Protein AF-0000000083645528 (afdb_homodimer)

Solvent-accessible surface area (backbone atoms only — not comparable to full-atom values): 7381 Å² total; per-residue (Å²): 111,68,57,60,54,41,54,49,47,37,52,54,34,54,52,43,24,53,50,30,19,50,51,19,21,52,49,39,53,52,45,46,43,54,77,38,72,81,51,62,60,71,66,58,63,67,60,51,90,68,43,40,80,53,95,74,33,83,37,72,62,61,73,81,127,114,68,57,61,52,40,54,49,48,37,53,54,35,55,55,42,36,74,45,20,28,59,50,21,20,52,49,39,51,53,44,47,46,54,76,39,72,81,51,61,60,71,66,57,64,66,59,51,89,68,44,41,78,53,97,75,34,82,36,75,64,59,71,80,128

Structure (mmCIF, N/CA/C/O backbone):
data_AF-0000000083645528-model_v1
#
loop_
_entity.id
_entity.type
_entity.pdbx_description
1 polymer 'Uncharacterized protein'
#
loop_
_atom_site.group_PDB
_atom_site.id
_atom_site.type_symbol
_atom_site.label_atom_id
_atom_site.label_alt_id
_atom_site.label_comp_id
_atom_site.label_asym_id
_atom_site.label_entity_id
_atom_site.label_seq_id
_atom_site.pdbx_PDB_ins_code
_atom_site.Cartn_x
_atom_site.Cartn_y
_atom_site.Cartn_z
_atom_site.occupancy
_atom_site.B_iso_or_equiv
_atom_site.auth_seq_id
_atom_site.auth_comp_id
_atom_site.auth_asym_id
_atom_site.auth_atom_id
_atom_site.pdbx_PDB_model_num
ATOM 1 N N . GLU A 1 1 ? 5.449 -34.594 -10.117 1 79.88 1 GLU A N 1
ATOM 2 C CA . GLU A 1 1 ? 6.18 -34.062 -8.969 1 79.88 1 GLU A CA 1
ATOM 3 C C . GLU A 1 1 ? 6.578 -32.594 -9.195 1 79.88 1 GLU A C 1
ATOM 5 O O . GLU A 1 1 ? 6.328 -31.734 -8.352 1 79.88 1 GLU A O 1
ATOM 10 N N . GLU A 1 2 ? 7.008 -32.281 -10.352 1 88.38 2 GLU A N 1
ATOM 11 C CA . GLU A 1 2 ? 7.445 -30.922 -10.695 1 88.38 2 GLU A CA 1
ATOM 12 C C . GLU A 1 2 ? 6.262 -29.969 -10.773 1 88.38 2 GLU A C 1
ATOM 14 O O . GLU A 1 2 ? 6.32 -28.859 -10.242 1 88.38 2 GLU A O 1
ATOM 19 N N . LYS A 1 3 ? 5.113 -30.438 -11.242 1 90.81 3 LYS A N 1
ATOM 20 C CA . LYS A 1 3 ? 3.916 -29.609 -11.359 1 90.81 3 LYS A CA 1
ATOM 21 C C . LYS A 1 3 ? 3.385 -29.219 -9.977 1 90.81 3 LYS A C 1
ATOM 23 O O . LYS A 1 3 ? 3.029 -28.062 -9.75 1 90.81 3 LYS A O 1
ATOM 28 N N . ALA A 1 4 ? 3.316 -30.125 -9.117 1 90.56 4 ALA A N 1
ATOM 29 C CA . ALA A 1 4 ? 2.838 -29.875 -7.762 1 90.56 4 ALA A CA 1
ATOM 30 C C . ALA A 1 4 ? 3.713 -28.844 -7.047 1 90.56 4 ALA A C 1
ATOM 32 O O . ALA A 1 4 ? 3.211 -28.016 -6.289 1 90.56 4 ALA A O 1
ATOM 33 N N . ALA A 1 5 ? 5.016 -28.922 -7.277 1 92.75 5 ALA A N 1
ATOM 34 C CA . ALA A 1 5 ? 5.949 -27.969 -6.672 1 92.75 5 ALA A CA 1
ATOM 35 C C . ALA A 1 5 ? 5.719 -26.562 -7.199 1 92.75 5 ALA A C 1
ATOM 37 O O . ALA A 1 5 ? 5.773 -25.594 -6.441 1 92.75 5 ALA A O 1
ATOM 38 N N . LEU A 1 6 ? 5.371 -26.484 -8.477 1 94.56 6 LEU A N 1
ATOM 39 C CA . LEU A 1 6 ? 5.105 -25.188 -9.086 1 94.56 6 LEU A CA 1
ATOM 40 C C . LEU A 1 6 ? 3.789 -24.609 -8.586 1 94.56 6 LEU A C 1
ATOM 42 O O . LEU A 1 6 ? 3.691 -23.406 -8.336 1 94.56 6 LEU A O 1
ATOM 46 N N . GLU A 1 7 ? 2.822 -25.422 -8.492 1 94 7 GLU A N 1
ATOM 47 C CA . GLU A 1 7 ? 1.543 -24.984 -7.945 1 94 7 GLU A CA 1
ATOM 48 C C . GLU A 1 7 ? 1.701 -24.438 -6.527 1 94 7 GLU A C 1
ATOM 50 O O . GLU A 1 7 ? 1.097 -23.438 -6.164 1 94 7 GLU A O 1
ATOM 55 N N . LYS A 1 8 ? 2.488 -25.141 -5.797 1 95.5 8 LYS A N 1
ATOM 56 C CA . LYS A 1 8 ? 2.768 -24.688 -4.434 1 95.5 8 LYS A CA 1
ATOM 57 C C . LYS A 1 8 ? 3.488 -23.344 -4.438 1 95.5 8 LYS A C 1
ATOM 59 O O . LYS A 1 8 ? 3.156 -22.453 -3.652 1 95.5 8 LYS A O 1
ATOM 64 N N . GLU A 1 9 ? 4.457 -23.234 -5.289 1 94.88 9 GLU A N 1
ATOM 65 C CA . GLU A 1 9 ? 5.219 -22 -5.41 1 94.88 9 GLU A CA 1
ATOM 66 C C . GLU A 1 9 ? 4.32 -20.844 -5.824 1 94.88 9 G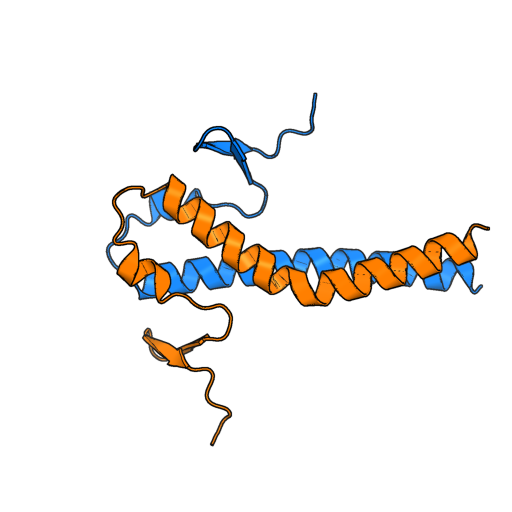LU A C 1
ATOM 68 O O . GLU A 1 9 ? 4.449 -19.734 -5.297 1 94.88 9 GLU A O 1
ATOM 73 N N . VAL A 1 10 ? 3.467 -21.094 -6.75 1 94.38 10 VAL A N 1
ATOM 74 C CA . VAL A 1 10 ? 2.494 -20.094 -7.164 1 94.38 10 VAL A CA 1
ATOM 75 C C . VAL A 1 10 ? 1.659 -19.656 -5.961 1 94.38 10 VAL A C 1
ATOM 77 O O . VAL A 1 10 ? 1.458 -18.453 -5.738 1 94.38 10 VAL A O 1
ATOM 80 N N . GLY A 1 11 ? 1.17 -20.594 -5.199 1 94.19 11 GLY A N 1
ATOM 81 C CA . GLY A 1 11 ? 0.41 -20.281 -4 1 94.19 11 GLY A CA 1
ATOM 82 C C . GLY A 1 11 ? 1.178 -19.406 -3.016 1 94.19 11 GLY A C 1
ATOM 83 O O . GLY A 1 11 ? 0.641 -18.438 -2.482 1 94.19 11 GLY A O 1
ATOM 84 N N . GLU A 1 12 ? 2.379 -19.719 -2.738 1 94.62 12 GLU A N 1
ATOM 85 C CA . GLU A 1 12 ? 3.23 -18.984 -1.81 1 94.62 12 GLU A CA 1
ATOM 86 C C . GLU A 1 12 ? 3.506 -17.578 -2.318 1 94.62 12 GLU A C 1
ATOM 88 O O . GLU A 1 12 ? 3.486 -16.609 -1.543 1 94.62 12 GLU A O 1
ATOM 93 N N . LEU A 1 13 ? 3.748 -17.516 -3.578 1 94.38 13 LEU A N 1
ATOM 94 C CA . LEU A 1 13 ? 4.023 -16.219 -4.176 1 94.38 13 LEU A CA 1
ATOM 95 C C . LEU A 1 13 ? 2.781 -15.336 -4.152 1 94.38 13 LEU A C 1
ATOM 97 O O . LEU A 1 13 ? 2.875 -14.133 -3.902 1 94.38 13 LEU A O 1
ATOM 101 N N . GLN A 1 14 ? 1.648 -15.938 -4.445 1 91.94 14 GLN A N 1
ATOM 102 C CA . GLN A 1 14 ? 0.406 -15.172 -4.383 1 91.94 14 GLN A CA 1
ATOM 103 C C . GLN A 1 14 ? 0.18 -14.602 -2.988 1 91.94 14 GLN A C 1
ATOM 105 O O . GLN A 1 14 ? -0.223 -13.445 -2.846 1 91.94 14 GLN A O 1
ATOM 110 N N . VAL A 1 15 ? 0.433 -15.32 -1.996 1 92.44 15 VAL A N 1
ATOM 111 C CA . VAL A 1 15 ? 0.317 -14.859 -0.618 1 92.44 15 VAL A CA 1
ATOM 112 C C . VAL A 1 15 ? 1.307 -13.719 -0.369 1 92.44 15 VAL A C 1
ATOM 114 O O . VAL A 1 15 ? 0.968 -12.727 0.271 1 92.44 15 VAL A O 1
ATOM 117 N N . SER A 1 16 ? 2.438 -13.891 -0.862 1 94.06 16 SER A N 1
ATOM 118 C CA . SER A 1 16 ? 3.486 -12.891 -0.67 1 94.06 16 SER A CA 1
ATOM 119 C C . SER A 1 16 ? 3.131 -11.578 -1.357 1 94.06 16 SER A C 1
ATOM 121 O O . SER A 1 16 ? 3.408 -10.5 -0.83 1 94.06 16 SER A O 1
ATOM 123 N N . VAL A 1 17 ? 2.58 -11.695 -2.488 1 91.5 17 VAL A N 1
ATOM 124 C CA . VAL A 1 17 ? 2.162 -10.508 -3.227 1 91.5 17 VAL A CA 1
ATOM 125 C C . VAL A 1 17 ? 1.19 -9.688 -2.381 1 91.5 17 VAL A C 1
ATOM 127 O O . VAL A 1 17 ? 1.395 -8.492 -2.178 1 91.5 17 VAL A O 1
ATOM 130 N N . GLY A 1 18 ? 0.176 -10.297 -1.903 1 90 18 GLY A N 1
ATOM 131 C CA . GLY A 1 18 ? -0.808 -9.625 -1.068 1 90 18 GLY A CA 1
ATOM 132 C C . GLY A 1 18 ? -0.218 -9.055 0.207 1 90 18 GLY A C 1
ATOM 133 O O . GLY A 1 18 ? -0.562 -7.941 0.613 1 90 18 GLY A O 1
ATOM 134 N N . ALA A 1 19 ? 0.625 -9.742 0.812 1 94.12 19 ALA A N 1
ATOM 135 C CA . ALA A 1 19 ? 1.238 -9.305 2.064 1 94.12 19 ALA A CA 1
ATOM 136 C C . ALA A 1 19 ? 2.072 -8.047 1.856 1 94.12 19 ALA A C 1
ATOM 138 O O . ALA A 1 19 ? 2.004 -7.109 2.656 1 94.12 19 ALA A O 1
ATOM 139 N N . GLN A 1 20 ? 2.863 -8.102 0.78 1 94.94 20 GLN A N 1
ATOM 140 C CA . GLN A 1 20 ? 3.703 -6.941 0.484 1 94.94 20 GLN A CA 1
ATOM 141 C C . GLN A 1 20 ? 2.854 -5.711 0.183 1 94.94 20 GLN A C 1
ATOM 143 O O . GLN A 1 20 ? 3.156 -4.613 0.654 1 94.94 20 GLN A O 1
ATOM 148 N N . TYR A 1 21 ? 1.793 -5.906 -0.515 1 95.69 21 TYR A N 1
ATOM 149 C CA . TYR A 1 21 ? 0.87 -4.824 -0.838 1 95.69 21 TYR A CA 1
ATOM 150 C C . TYR A 1 21 ? 0.264 -4.227 0.427 1 95.69 21 TYR A C 1
ATOM 152 O O . TYR A 1 21 ? 0.278 -3.008 0.616 1 95.69 21 TYR A O 1
ATOM 160 N N . ASP A 1 22 ? -0.203 -5.039 1.292 1 96.38 22 ASP A N 1
ATOM 161 C CA . ASP A 1 22 ? -0.835 -4.617 2.537 1 96.38 22 ASP A CA 1
ATOM 162 C C . ASP A 1 22 ? 0.159 -3.885 3.436 1 96.38 22 ASP A C 1
ATOM 164 O O . ASP A 1 22 ? -0.194 -2.9 4.09 1 96.38 22 ASP A O 1
ATOM 168 N N . GLU A 1 23 ? 1.347 -4.398 3.465 1 96.5 23 GLU A N 1
ATOM 169 C CA . GLU A 1 23 ? 2.381 -3.775 4.285 1 96.5 23 GLU A CA 1
ATOM 170 C C . GLU A 1 23 ? 2.717 -2.375 3.783 1 96.5 23 GLU A C 1
ATOM 172 O O . GLU A 1 23 ? 2.82 -1.434 4.574 1 96.5 23 GLU A O 1
ATOM 177 N N . GLY A 1 24 ? 2.846 -2.283 2.482 1 97.56 24 GLY A N 1
ATOM 178 C CA . GLY A 1 24 ? 3.078 -0.965 1.914 1 97.56 24 GLY A CA 1
ATOM 179 C C . GLY A 1 24 ? 1.947 0.009 2.184 1 97.56 24 GLY A C 1
ATOM 180 O O . GLY A 1 24 ? 2.188 1.161 2.549 1 97.56 24 GLY A O 1
ATOM 181 N N . PHE A 1 25 ? 0.768 -0.457 2.066 1 98.19 25 PHE A N 1
ATOM 182 C CA . PHE A 1 25 ? -0.419 0.354 2.312 1 98.19 25 PHE A CA 1
ATOM 183 C C . PHE A 1 25 ? -0.446 0.851 3.754 1 98.19 25 PHE A C 1
ATOM 185 O O . PHE A 1 25 ? -0.595 2.051 3.998 1 98.19 25 PHE A O 1
ATOM 192 N N . SER A 1 26 ? -0.216 -0.034 4.652 1 98.31 26 SER A N 1
ATOM 193 C CA . SER A 1 26 ? -0.243 0.29 6.074 1 98.31 26 SER A CA 1
ATOM 194 C C . SER A 1 26 ? 0.869 1.269 6.438 1 98.31 26 SER A C 1
ATOM 196 O O . SER A 1 26 ? 0.659 2.184 7.238 1 98.31 26 SER A O 1
ATOM 198 N N . PHE A 1 27 ? 2.002 1.087 5.824 1 98.12 27 PHE A N 1
ATOM 199 C CA . PHE A 1 27 ? 3.137 1.946 6.145 1 98.12 27 PHE A CA 1
ATOM 200 C C . PHE A 1 27 ? 2.898 3.365 5.645 1 98.12 27 PHE A C 1
ATOM 202 O O . PHE A 1 27 ? 3.287 4.336 6.297 1 98.12 27 PHE A O 1
ATOM 209 N N . ALA A 1 28 ? 2.287 3.49 4.52 1 98.38 28 ALA A N 1
ATOM 210 C CA . ALA A 1 28 ? 1.914 4.805 4.008 1 98.38 28 ALA A CA 1
ATOM 211 C C . ALA A 1 28 ? 1.017 5.547 4.996 1 98.38 28 ALA A C 1
ATOM 213 O O . ALA A 1 28 ? 1.25 6.719 5.297 1 98.38 28 ALA A O 1
ATOM 214 N N . LEU A 1 29 ? 0.034 4.84 5.559 1 98.56 29 LEU A N 1
ATOM 215 C CA . LEU A 1 29 ? -0.887 5.465 6.504 1 98.56 29 LEU A CA 1
ATOM 216 C C . LEU A 1 29 ? -0.169 5.848 7.793 1 98.56 29 LEU A C 1
ATOM 218 O O . LEU A 1 29 ? -0.487 6.867 8.406 1 98.56 29 LEU A O 1
ATOM 222 N N . ASP A 1 30 ? 0.771 5.066 8.18 1 98.31 30 ASP A N 1
ATOM 223 C CA . ASP A 1 30 ? 1.575 5.418 9.352 1 98.31 30 ASP A CA 1
ATOM 224 C C . ASP A 1 30 ? 2.352 6.711 9.109 1 98.31 30 ASP A C 1
ATOM 226 O O . ASP A 1 30 ? 2.424 7.57 9.992 1 98.31 30 ASP A O 1
ATOM 230 N N . GLN A 1 31 ? 2.889 6.848 7.965 1 98.19 31 GLN A N 1
ATOM 231 C CA . GLN A 1 31 ? 3.619 8.07 7.656 1 98.19 31 GLN A CA 1
ATOM 232 C C . GLN A 1 31 ? 2.68 9.273 7.598 1 98.19 31 GLN A C 1
ATOM 234 O O . GLN A 1 31 ? 3.033 10.367 8.039 1 98.19 31 GLN A O 1
ATOM 239 N N . VAL A 1 32 ? 1.482 9.109 7.164 1 98.62 32 VAL A N 1
ATOM 240 C CA . VAL A 1 32 ? 0.488 10.172 7.125 1 98.62 32 VAL A CA 1
ATOM 241 C C . VAL A 1 32 ? 0.175 10.641 8.547 1 98.62 32 VAL A C 1
ATOM 243 O O . VAL A 1 32 ? 0.073 11.844 8.797 1 98.62 32 VAL A O 1
ATOM 246 N N . ARG A 1 33 ? 0.102 9.719 9.398 1 98.19 33 ARG A N 1
ATOM 247 C CA . ARG A 1 33 ? -0.173 10.062 10.789 1 98.19 33 ARG A CA 1
ATOM 248 C C . ARG A 1 33 ? 0.965 10.883 11.383 1 98.19 33 ARG A C 1
ATOM 250 O O . ARG A 1 33 ? 0.73 11.781 12.195 1 98.19 33 ARG A O 1
ATOM 257 N N . VAL A 1 34 ? 2.148 10.586 10.969 1 97.94 34 VAL A N 1
ATOM 258 C CA . VAL A 1 34 ? 3.318 11.312 11.445 1 97.94 34 VAL A CA 1
ATOM 259 C C . VAL A 1 34 ? 3.322 12.727 10.867 1 97.94 34 VAL A C 1
ATOM 261 O O . VAL A 1 34 ? 3.574 13.703 11.586 1 97.94 34 VAL A O 1
ATOM 264 N N . LEU A 1 35 ? 2.979 12.828 9.656 1 97.69 35 LEU A N 1
ATOM 265 C CA . LEU A 1 35 ? 3.037 14.094 8.938 1 97.69 35 LEU A CA 1
ATOM 266 C C . LEU A 1 35 ? 1.881 15.008 9.336 1 97.69 35 LEU A C 1
ATOM 268 O O . LEU A 1 35 ? 2.014 16.234 9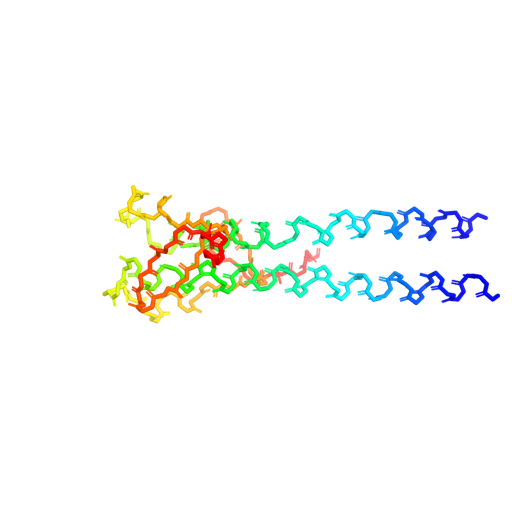.312 1 97.69 35 LEU A O 1
ATOM 272 N N . PHE A 1 36 ? 0.777 14.422 9.68 1 97.88 36 PHE A N 1
ATOM 273 C CA . PHE A 1 36 ? -0.444 15.148 10.016 1 97.88 36 PHE A CA 1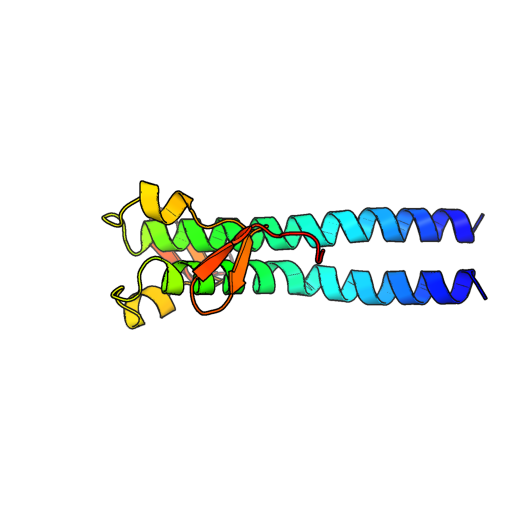
ATOM 274 C C . PHE A 1 36 ? -1.052 14.617 11.312 1 97.88 36 PHE A C 1
ATOM 276 O O . PHE A 1 36 ? -2.125 14.016 11.297 1 97.88 36 PHE A O 1
ATOM 283 N N . PRO A 1 37 ? -0.457 14.906 12.383 1 96.69 37 PRO A N 1
ATOM 284 C CA . PRO A 1 37 ? -0.899 14.32 13.656 1 96.69 37 PRO A CA 1
ATOM 285 C C . PRO A 1 37 ? -2.297 14.781 14.062 1 96.69 37 PRO A C 1
ATOM 287 O O . PRO A 1 37 ? -2.965 14.117 14.852 1 96.69 37 PRO A O 1
ATOM 290 N N . ASP A 1 38 ? -2.746 15.852 13.445 1 96.44 38 ASP A N 1
ATOM 291 C CA . ASP A 1 38 ? -4.051 16.391 13.812 1 96.44 38 ASP A CA 1
ATOM 292 C C . ASP A 1 38 ? -5.121 15.984 12.805 1 96.44 38 ASP A C 1
ATOM 294 O O . ASP A 1 38 ? -6.25 16.469 12.852 1 96.44 38 ASP A O 1
ATOM 298 N N . LEU A 1 39 ? -4.785 15.164 11.945 1 96.81 39 LEU A N 1
ATOM 299 C CA . LEU A 1 39 ? -5.727 14.711 10.93 1 96.81 39 LEU A CA 1
ATOM 300 C C . LEU A 1 39 ? -6.879 13.945 11.555 1 96.81 39 LEU A C 1
ATOM 302 O O . LEU A 1 39 ? -6.703 13.273 12.578 1 96.81 39 LEU A O 1
ATOM 306 N N . ASP A 1 40 ? -7.953 14.078 10.945 1 97.69 40 ASP A N 1
ATOM 307 C CA . ASP A 1 40 ? -9.102 13.312 11.406 1 97.69 40 ASP A CA 1
ATOM 308 C C . ASP A 1 40 ? -8.844 11.812 11.289 1 97.69 40 ASP A C 1
ATOM 310 O O . ASP A 1 40 ? -8.977 11.234 10.211 1 97.69 40 ASP A O 1
ATOM 314 N N . GLN A 1 41 ? -8.648 11.133 12.383 1 96.56 41 GLN A N 1
ATOM 315 C CA . GLN A 1 41 ? -8.234 9.727 12.398 1 96.56 41 GLN A CA 1
ATOM 316 C C . GLN A 1 41 ? -9.391 8.812 12.016 1 96.56 41 GLN A C 1
ATOM 318 O O . GLN A 1 41 ? -9.172 7.734 11.453 1 96.56 41 GLN A O 1
ATOM 323 N N . GLN A 1 42 ? -10.523 9.195 12.406 1 97.44 42 GLN A N 1
ATOM 324 C CA . GLN A 1 42 ? -11.68 8.391 12.023 1 97.44 42 GLN A CA 1
ATOM 325 C C . GLN A 1 42 ? -11.852 8.367 10.508 1 97.44 42 GLN A C 1
ATOM 327 O O . GLN A 1 42 ? -12.086 7.305 9.922 1 97.44 42 GLN A O 1
ATOM 332 N N . ARG A 1 43 ? -11.766 9.555 9.922 1 97.88 43 ARG A N 1
ATOM 333 C CA . ARG A 1 43 ? -11.875 9.641 8.469 1 97.88 43 ARG A CA 1
ATOM 334 C C . ARG A 1 43 ? -10.711 8.93 7.785 1 97.88 43 ARG A C 1
ATOM 336 O O . ARG A 1 43 ? -10.898 8.242 6.777 1 97.88 43 ARG A O 1
ATOM 343 N N . LEU A 1 44 ? -9.477 9.031 8.32 1 98.25 44 LEU A N 1
ATOM 344 C CA . LEU A 1 44 ? -8.328 8.32 7.785 1 98.25 44 LEU A CA 1
ATOM 345 C C . LEU A 1 44 ? -8.547 6.809 7.832 1 98.25 44 LEU A C 1
ATOM 347 O O . LEU A 1 44 ? -8.102 6.082 6.938 1 98.25 44 LEU A O 1
ATOM 351 N N . GLY A 1 45 ? -9.242 6.27 8.797 1 96.62 45 GLY A N 1
ATOM 352 C CA . GLY A 1 45 ? -9.539 4.855 8.969 1 96.62 45 GLY A CA 1
ATOM 353 C C . GLY A 1 45 ? -10.461 4.305 7.891 1 96.62 45 GLY A C 1
ATOM 354 O O . GLY A 1 45 ? -10.656 3.092 7.801 1 96.62 45 GLY A O 1
ATOM 355 N N . GLU A 1 46 ? -10.992 5.223 7.102 1 96.94 46 GLU A N 1
ATOM 356 C CA . GLU A 1 46 ? -11.812 4.785 5.977 1 96.94 46 GLU A CA 1
ATOM 357 C C . GLU A 1 46 ? -10.945 4.262 4.832 1 96.94 46 GLU A C 1
ATOM 359 O O . GLU A 1 46 ? -11.445 3.572 3.938 1 96.94 46 GLU A O 1
ATOM 364 N N . ALA A 1 47 ? -9.688 4.715 4.801 1 96.94 47 ALA A N 1
ATOM 365 C CA . ALA A 1 47 ? -8.773 4.094 3.846 1 96.94 47 ALA A CA 1
ATOM 366 C C . ALA A 1 47 ? -8.672 2.59 4.074 1 96.94 47 ALA A C 1
ATOM 368 O O . ALA A 1 47 ? -8.656 2.129 5.219 1 96.94 47 ALA A O 1
ATOM 369 N N . ASP A 1 48 ? -8.625 1.849 2.908 1 96.31 48 ASP A N 1
ATOM 370 C CA . ASP A 1 48 ? -8.656 0.39 2.959 1 96.31 48 ASP A CA 1
ATOM 371 C C . ASP A 1 48 ? -7.996 -0.214 1.719 1 96.31 48 ASP A C 1
ATOM 373 O O . ASP A 1 48 ? -8.367 0.118 0.59 1 96.31 48 ASP A O 1
ATOM 377 N N . ALA A 1 49 ? -7.129 -1.109 2.061 1 94 49 ALA A N 1
ATOM 378 C CA . ALA A 1 49 ? -6.34 -1.688 0.975 1 94 49 ALA A CA 1
ATOM 379 C C . ALA A 1 49 ? -7.227 -2.463 0.005 1 94 49 ALA A C 1
ATOM 381 O O . ALA A 1 49 ? -6.844 -2.701 -1.143 1 94 49 ALA A O 1
ATOM 382 N N . ILE A 1 50 ? -8.414 -2.869 0.395 1 91.81 50 ILE A N 1
ATOM 383 C CA . ILE A 1 50 ? -9.25 -3.701 -0.463 1 91.81 50 ILE A CA 1
ATOM 384 C C . ILE A 1 50 ? -10.297 -2.834 -1.164 1 91.81 50 ILE A C 1
ATOM 386 O O . ILE A 1 50 ? -11.078 -3.33 -1.975 1 91.81 50 ILE A O 1
ATOM 390 N N . LYS A 1 51 ? -10.367 -1.55 -0.831 1 94.19 51 LYS A N 1
ATOM 391 C CA . LYS A 1 51 ? -11.281 -0.641 -1.52 1 94.19 51 LYS A CA 1
ATOM 392 C C . LYS A 1 51 ? -10.656 -0.109 -2.807 1 94.19 51 LYS A C 1
ATOM 394 O O . LYS A 1 51 ? -9.445 -0.222 -3.012 1 94.19 51 LYS A O 1
ATOM 399 N N . ASN A 1 52 ? -11.531 0.424 -3.686 1 94.12 52 ASN A N 1
ATOM 400 C CA . ASN A 1 52 ? -11.109 1.049 -4.934 1 94.12 52 ASN A CA 1
ATOM 401 C C . ASN A 1 52 ? -11.477 2.527 -4.977 1 94.12 52 ASN A C 1
ATOM 403 O O . ASN A 1 52 ? -12.234 3.006 -4.129 1 94.12 52 ASN A O 1
ATOM 407 N N . ILE A 1 53 ? -10.867 3.277 -5.863 1 94.62 53 ILE A N 1
ATOM 408 C CA . ILE A 1 53 ? -11.25 4.652 -6.156 1 94.62 53 ILE A CA 1
ATOM 409 C C . ILE A 1 53 ? -12.016 4.707 -7.48 1 94.62 53 ILE A C 1
ATOM 411 O O . ILE A 1 53 ? -11.477 4.344 -8.531 1 94.62 53 ILE A O 1
ATOM 415 N N . GLU A 1 54 ? -13.234 5 -7.305 1 93.12 54 GLU A N 1
ATOM 416 C CA . GLU A 1 54 ? -14.078 5.195 -8.477 1 93.12 54 GLU A CA 1
ATOM 417 C C . GLU A 1 54 ? -14.719 6.582 -8.469 1 93.12 54 GLU A C 1
ATOM 419 O O . GLU A 1 54 ? -15.375 6.965 -7.496 1 93.12 54 GLU A O 1
ATOM 424 N N . ASP A 1 55 ? -14.523 7.344 -9.508 1 93.56 55 ASP A N 1
ATOM 425 C CA . ASP A 1 55 ? -15.078 8.68 -9.656 1 93.56 55 ASP A CA 1
ATOM 426 C C . ASP A 1 55 ? -14.75 9.555 -8.445 1 93.56 55 ASP A C 1
ATOM 428 O O . ASP A 1 55 ? -15.617 10.242 -7.918 1 93.56 55 ASP A O 1
ATOM 432 N N . GLY A 1 56 ? -13.555 9.367 -7.949 1 92.62 56 GLY A N 1
ATOM 433 C CA . GLY A 1 56 ? -13.047 10.203 -6.875 1 92.62 56 GLY A CA 1
ATOM 434 C C . GLY A 1 56 ? -13.617 9.836 -5.516 1 92.62 56 GLY A C 1
ATOM 435 O O . GLY A 1 56 ? -13.586 10.648 -4.59 1 92.62 56 GLY A O 1
ATOM 436 N N . LYS A 1 57 ? -14.211 8.578 -5.512 1 95.81 57 LYS A N 1
ATOM 437 C CA . LYS A 1 57 ? -14.758 8.109 -4.242 1 95.81 57 LYS A CA 1
ATOM 438 C C . LYS A 1 57 ? -14.234 6.719 -3.9 1 95.81 57 LYS A C 1
ATOM 440 O O . LYS A 1 57 ? -13.906 5.934 -4.793 1 95.81 57 LYS A O 1
ATOM 445 N N . LEU A 1 58 ? -14.102 6.504 -2.594 1 95.25 58 LEU A N 1
ATOM 446 C CA . LEU A 1 58 ? -13.766 5.152 -2.154 1 95.25 58 LEU A CA 1
ATOM 447 C C . LEU A 1 58 ? -14.977 4.234 -2.238 1 95.25 58 LEU A C 1
ATOM 449 O O . LEU A 1 58 ? -16.062 4.578 -1.748 1 95.25 58 LEU A O 1
ATOM 453 N N . VAL A 1 59 ? -14.734 3.203 -2.896 1 94.25 59 VAL A N 1
ATOM 454 C CA . VAL A 1 59 ? -15.828 2.246 -3.041 1 94.25 59 VAL A CA 1
ATOM 455 C C . VAL A 1 59 ? -15.344 0.848 -2.662 1 94.25 59 VAL A C 1
ATOM 457 O O . VAL A 1 59 ? -14.156 0.541 -2.785 1 94.25 59 VAL A O 1
ATOM 460 N N . ASP A 1 60 ? -16.266 -0.011 -2.119 1 89.56 60 ASP A N 1
ATOM 461 C CA . ASP A 1 60 ? -15.93 -1.39 -1.775 1 89.56 60 ASP A CA 1
ATOM 462 C C . ASP A 1 60 ? -15.562 -2.193 -3.021 1 89.56 60 ASP A C 1
ATOM 464 O O . ASP A 1 60 ? -16.094 -1.943 -4.105 1 89.56 60 ASP A O 1
ATOM 468 N N . ASP A 1 61 ? -14.555 -2.895 -2.836 1 76.88 61 ASP A N 1
ATOM 469 C CA . ASP A 1 61 ? -14.195 -3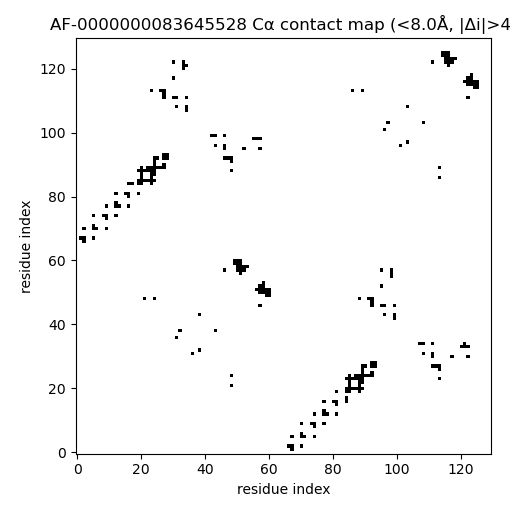.793 -3.928 1 76.88 61 ASP A CA 1
ATOM 470 C C . ASP A 1 61 ? -15.367 -4.68 -4.32 1 76.88 61 ASP A C 1
ATOM 472 O O . ASP A 1 61 ? -15.805 -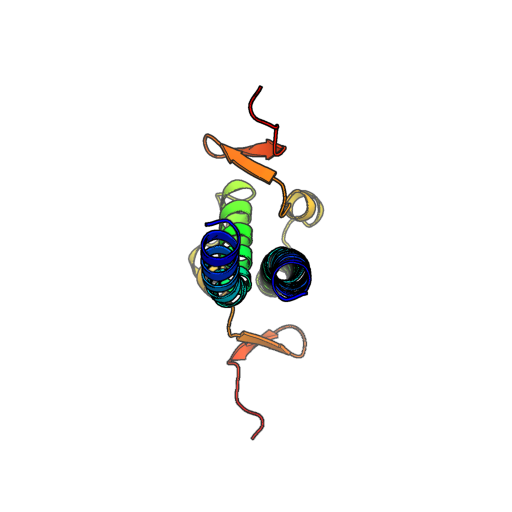5.527 -3.539 1 76.88 61 ASP A O 1
ATOM 476 N N . THR A 1 62 ? -16.328 -4.125 -4.977 1 65.19 62 THR A N 1
ATOM 477 C CA . THR A 1 62 ? -17.453 -4.953 -5.391 1 65.19 62 THR A CA 1
ATOM 478 C C . THR A 1 62 ? -17.047 -5.902 -6.512 1 65.19 62 THR A C 1
ATOM 480 O O . THR A 1 62 ? -16.469 -5.477 -7.512 1 65.19 62 THR A O 1
ATOM 483 N N . PRO A 1 63 ? -17.016 -7.168 -6.25 1 55.28 63 PRO A N 1
ATOM 484 C CA . PRO A 1 63 ? -16.859 -8 -7.449 1 55.28 63 PRO A CA 1
ATOM 485 C C . PRO A 1 63 ? -17.781 -7.555 -8.594 1 55.28 63 PRO A C 1
ATOM 487 O O . PRO A 1 63 ? -18.859 -7.02 -8.344 1 55.28 63 PRO A O 1
ATOM 490 N N . PRO A 1 64 ? -16.969 -7.184 -9.82 1 43.44 64 PRO A N 1
ATOM 491 C CA . PRO A 1 64 ? -17.906 -6.844 -10.891 1 43.44 64 PRO A CA 1
ATOM 492 C C . PRO A 1 64 ? -19.156 -7.719 -10.883 1 43.44 64 PRO A C 1
ATOM 494 O O . PRO A 1 64 ? -19.109 -8.883 -10.469 1 43.44 64 PRO A O 1
ATOM 497 N N . CYS A 1 65 ? -20.328 -7.059 -10.781 1 40.47 65 CYS A N 1
ATOM 498 C CA . CYS A 1 65 ? -21.547 -7.832 -11.016 1 40.47 65 CYS A CA 1
ATOM 499 C C . CYS A 1 65 ? -21.406 -8.711 -12.258 1 40.47 65 CYS A C 1
ATOM 501 O O . CYS A 1 65 ? -20.812 -8.297 -13.25 1 40.47 65 CYS A O 1
ATOM 503 N N . GLU B 1 1 ? 2.393 -28.547 -21.375 1 79.56 1 GLU B N 1
ATOM 504 C CA . GLU B 1 1 ? 1.701 -27.266 -21.547 1 79.56 1 GLU B CA 1
ATOM 505 C C . GLU B 1 1 ? 1.333 -26.641 -20.203 1 79.56 1 GLU B C 1
ATOM 507 O O . GLU B 1 1 ? 1.623 -25.469 -19.969 1 79.56 1 GLU B O 1
ATOM 512 N N . GLU B 1 2 ? 0.929 -27.406 -19.266 1 88.44 2 GLU B N 1
ATOM 513 C CA . GLU B 1 2 ? 0.524 -26.922 -17.953 1 88.44 2 GLU B CA 1
ATOM 514 C C . GLU B 1 2 ? 1.73 -26.484 -17.141 1 88.44 2 GLU B C 1
ATOM 516 O O . GLU B 1 2 ? 1.697 -25.422 -16.5 1 88.44 2 GLU B O 1
ATOM 521 N N . LYS B 1 3 ? 2.855 -27.172 -17.312 1 90.69 3 LYS B N 1
ATOM 522 C CA . LYS B 1 3 ? 4.07 -26.828 -16.578 1 90.69 3 LYS B CA 1
ATOM 523 C C . LYS B 1 3 ? 4.621 -25.484 -17.031 1 90.69 3 LYS B C 1
ATOM 525 O O . LYS B 1 3 ? 5.012 -24.656 -16.203 1 90.69 3 LYS B O 1
ATOM 530 N N . ALA B 1 4 ? 4.68 -25.266 -18.234 1 90.44 4 ALA B N 1
ATOM 531 C CA . ALA B 1 4 ? 5.184 -24.016 -18.797 1 90.44 4 ALA B CA 1
ATOM 532 C C . ALA B 1 4 ? 4.336 -22.828 -18.344 1 90.44 4 ALA B C 1
ATOM 534 O O . ALA B 1 4 ? 4.867 -21.75 -18.078 1 90.44 4 ALA B O 1
ATOM 535 N N . ALA B 1 5 ? 3.031 -23.031 -18.266 1 92.88 5 ALA B N 1
ATOM 536 C CA . ALA B 1 5 ? 2.123 -21.984 -17.812 1 92.88 5 ALA B CA 1
ATOM 537 C C . ALA B 1 5 ? 2.383 -21.641 -16.344 1 92.88 5 ALA B C 1
ATOM 539 O O . ALA B 1 5 ? 2.371 -20.469 -15.961 1 92.88 5 ALA B O 1
ATOM 540 N N . LEU B 1 6 ? 2.672 -22.641 -15.578 1 94.62 6 LEU B N 1
ATOM 541 C CA . LEU B 1 6 ? 2.961 -22.422 -14.156 1 94.62 6 LEU B CA 1
ATOM 542 C C . LEU B 1 6 ? 4.301 -21.719 -13.977 1 94.62 6 LEU B C 1
ATOM 544 O O . LEU B 1 6 ? 4.434 -20.844 -13.117 1 94.62 6 LEU B O 1
ATOM 548 N N . GLU B 1 7 ? 5.254 -22.109 -14.727 1 93.75 7 GLU B N 1
ATOM 549 C CA . GLU B 1 7 ? 6.555 -21.453 -14.672 1 93.75 7 GLU B CA 1
ATOM 550 C C . GLU B 1 7 ? 6.438 -19.969 -15.016 1 93.75 7 GLU B C 1
ATOM 552 O O . GLU B 1 7 ? 7.082 -19.125 -14.391 1 93.75 7 GLU B O 1
ATOM 557 N N . LYS B 1 8 ? 5.66 -19.734 -15.984 1 95.56 8 LYS B N 1
ATOM 558 C CA . LYS B 1 8 ? 5.418 -18.344 -16.359 1 95.56 8 LYS B CA 1
ATOM 559 C C . LYS B 1 8 ? 4.734 -17.594 -15.219 1 95.56 8 LYS B C 1
ATOM 561 O O . LYS B 1 8 ? 5.105 -16.453 -14.914 1 95.56 8 LYS B O 1
ATOM 566 N N . GLU B 1 9 ? 3.736 -18.219 -14.68 1 94.81 9 GLU B N 1
ATOM 567 C CA . GLU B 1 9 ? 3.006 -17.609 -13.57 1 94.81 9 GLU B CA 1
ATOM 568 C C . GLU B 1 9 ? 3.93 -17.344 -12.383 1 94.81 9 GLU B C 1
ATOM 570 O O . GLU B 1 9 ? 3.848 -16.281 -11.766 1 94.81 9 GLU B O 1
ATOM 575 N N . VAL B 1 10 ? 4.766 -18.234 -12.078 1 94.31 10 VAL B N 1
ATOM 576 C CA . VAL B 1 10 ? 5.746 -18.062 -11.016 1 94.31 10 VAL B CA 1
ATOM 577 C C . VAL B 1 10 ? 6.621 -16.844 -11.312 1 94.31 10 VAL B C 1
ATOM 579 O O . VAL B 1 10 ? 6.863 -16.016 -10.43 1 94.31 10 VAL B O 1
ATOM 582 N N . GLY B 1 11 ? 7.102 -16.797 -12.516 1 94.25 11 GLY B N 1
ATOM 583 C CA . GLY B 1 11 ? 7.895 -15.641 -12.914 1 94.25 11 GLY B CA 1
ATOM 584 C C . GLY B 1 11 ? 7.164 -14.328 -12.734 1 94.25 11 GLY B C 1
ATOM 585 O O . GLY B 1 11 ? 7.734 -13.367 -12.211 1 94.25 11 GLY B O 1
ATOM 586 N N . GLU B 1 12 ? 5.922 -14.211 -13.18 1 94 12 GLU B N 1
ATOM 587 C CA . GLU B 1 12 ? 5.102 -13.008 -13.062 1 94 12 GLU B CA 1
ATOM 588 C C . GLU B 1 12 ? 4.855 -12.656 -11.602 1 94 12 GLU B C 1
ATOM 590 O O . GLU B 1 12 ? 4.922 -11.484 -11.219 1 94 12 GLU B O 1
ATOM 595 N N . LEU B 1 13 ? 4.59 -13.656 -10.836 1 94.19 13 LEU B N 1
ATOM 596 C CA . LEU B 1 13 ? 4.328 -13.438 -9.414 1 94.19 13 LEU B CA 1
ATOM 597 C C . LEU B 1 13 ? 5.59 -12.969 -8.695 1 94.19 13 LEU B C 1
ATOM 599 O O . LEU B 1 13 ? 5.527 -12.109 -7.816 1 94.19 13 LEU B O 1
ATOM 603 N N . GLN B 1 14 ? 6.691 -13.508 -9.055 1 92.88 14 GLN B N 1
ATOM 604 C CA . GLN B 1 14 ? 7.949 -13.078 -8.453 1 92.88 14 GLN B CA 1
ATOM 605 C C . GLN B 1 14 ? 8.211 -11.594 -8.719 1 92.88 14 GLN B C 1
ATOM 607 O O . GLN B 1 14 ? 8.641 -10.867 -7.824 1 92.88 14 GLN B O 1
ATOM 612 N N . VAL B 1 15 ? 7.926 -11.148 -9.883 1 92.25 15 VAL B N 1
ATOM 613 C CA . VAL B 1 15 ? 8.062 -9.734 -10.234 1 92.25 15 VAL B CA 1
ATOM 614 C C . VAL B 1 15 ? 7.07 -8.906 -9.422 1 92.25 15 VAL B C 1
ATOM 616 O O . VAL B 1 15 ? 7.418 -7.844 -8.906 1 92.25 15 VAL B O 1
ATOM 619 N N . SER B 1 16 ? 5.898 -9.406 -9.344 1 92.12 16 SER B N 1
ATOM 620 C CA . SER B 1 16 ? 4.852 -8.703 -8.617 1 92.12 16 SER B CA 1
ATOM 621 C C . SER B 1 16 ? 5.215 -8.539 -7.141 1 92.12 16 SER B C 1
ATOM 623 O O . SER B 1 16 ? 5.023 -7.469 -6.562 1 92.12 16 SER B O 1
ATOM 625 N N . VAL B 1 17 ? 5.723 -9.562 -6.59 1 91.31 17 VAL B N 1
ATOM 626 C CA . VAL B 1 17 ? 6.113 -9.5 -5.188 1 91.31 17 VAL B CA 1
ATOM 627 C C . VAL B 1 17 ? 7.07 -8.336 -4.965 1 91.31 17 VAL B C 1
ATOM 629 O O . VAL B 1 17 ? 6.93 -7.582 -4 1 91.31 17 VAL B O 1
ATOM 632 N N . GLY B 1 18 ? 7.98 -8.094 -5.824 1 88.38 18 GLY B N 1
ATOM 633 C CA . GLY B 1 18 ? 8.969 -7.031 -5.703 1 88.38 18 GLY B CA 1
ATOM 634 C C . GLY B 1 18 ? 8.359 -5.645 -5.793 1 88.38 18 GLY B C 1
ATOM 635 O O . GLY B 1 18 ? 8.867 -4.699 -5.188 1 88.38 18 GLY B O 1
ATOM 636 N N . ALA B 1 19 ? 7.203 -5.512 -6.363 1 94 19 ALA B N 1
ATOM 637 C CA . ALA B 1 19 ? 6.645 -4.199 -6.664 1 94 19 ALA B CA 1
ATOM 638 C C . ALA B 1 19 ? 5.473 -3.875 -5.742 1 94 19 ALA B C 1
ATOM 640 O O . ALA B 1 19 ? 5.051 -2.721 -5.645 1 94 19 ALA B O 1
ATOM 641 N N . GLN B 1 20 ? 4.941 -4.867 -5.082 1 93.94 20 GLN B N 1
ATOM 642 C CA . GLN B 1 20 ? 3.641 -4.75 -4.438 1 93.94 20 GLN B CA 1
ATOM 643 C C . GLN B 1 20 ? 3.701 -3.805 -3.242 1 93.94 20 GLN B C 1
ATOM 645 O O . GLN B 1 20 ? 2.75 -3.064 -2.98 1 93.94 20 GLN B O 1
ATOM 650 N N . TYR B 1 21 ? 4.848 -3.775 -2.572 1 94.94 21 TYR B N 1
ATOM 651 C CA . TYR B 1 21 ? 5 -2.863 -1.445 1 94.94 21 TYR B CA 1
ATOM 652 C C . TYR B 1 21 ? 4.816 -1.416 -1.887 1 94.94 21 TYR B C 1
ATOM 654 O O . TYR B 1 21 ? 4.023 -0.676 -1.302 1 94.94 21 TYR B O 1
ATOM 662 N N . ASP B 1 22 ? 5.512 -1.102 -2.922 1 95.94 22 ASP B N 1
ATOM 663 C CA . ASP B 1 22 ? 5.453 0.255 -3.459 1 95.94 22 ASP B CA 1
ATOM 664 C C . ASP B 1 22 ? 4.059 0.576 -3.988 1 95.94 22 ASP B C 1
ATOM 666 O O . ASP B 1 22 ? 3.576 1.701 -3.842 1 95.94 22 ASP B O 1
ATOM 670 N N . GLU B 1 23 ? 3.455 -0.363 -4.625 1 96.12 23 GLU B N 1
ATOM 671 C CA . GLU B 1 23 ? 2.111 -0.172 -5.164 1 96.12 23 GLU B CA 1
ATOM 672 C C . GLU B 1 23 ? 1.097 0.056 -4.047 1 96.12 23 GLU B C 1
ATOM 674 O O . GLU B 1 23 ? 0.257 0.955 -4.141 1 96.12 23 GLU B O 1
ATOM 679 N N . GLY B 1 24 ? 1.215 -0.74 -3.035 1 97.5 24 GLY B N 1
ATOM 680 C CA . GLY B 1 24 ? 0.347 -0.536 -1.888 1 97.5 24 GLY B CA 1
ATOM 681 C C . GLY B 1 24 ? 0.537 0.817 -1.229 1 97.5 24 GLY B C 1
ATOM 682 O O . GLY B 1 24 ? -0.438 1.49 -0.887 1 97.5 24 GLY B O 1
ATOM 683 N N . PHE B 1 25 ? 1.777 1.208 -1.084 1 98.12 25 PHE B N 1
ATOM 684 C CA . PHE B 1 25 ? 2.115 2.504 -0.504 1 98.12 25 PHE B CA 1
ATOM 685 C C . PHE B 1 25 ? 1.486 3.637 -1.308 1 98.12 25 PHE B C 1
ATOM 687 O O . PHE B 1 25 ? 0.801 4.496 -0.748 1 98.12 25 PHE B O 1
ATOM 694 N N . SER B 1 26 ? 1.65 3.576 -2.592 1 98.31 26 SER B N 1
ATOM 695 C CA . SER B 1 26 ? 1.141 4.613 -3.484 1 98.31 26 SER B CA 1
ATOM 696 C C . SER B 1 26 ? -0.384 4.656 -3.465 1 98.31 26 SER B C 1
ATOM 698 O O . SER B 1 26 ? -0.979 5.734 -3.479 1 98.31 26 SER B O 1
ATOM 700 N N . PHE B 1 27 ? -0.982 3.512 -3.371 1 98 27 PHE B N 1
ATOM 701 C CA . PHE B 1 27 ? -2.439 3.455 -3.391 1 98 27 PHE B CA 1
ATOM 702 C C . PHE B 1 27 ? -3.021 4.031 -2.107 1 98 27 PHE B C 1
ATOM 704 O O . PHE B 1 27 ? -4.066 4.684 -2.131 1 98 27 PHE B O 1
ATOM 711 N N . ALA B 1 28 ? -2.375 3.773 -1.026 1 98.31 28 ALA B N 1
ATOM 712 C CA . ALA B 1 28 ? -2.791 4.375 0.238 1 98.31 28 ALA B CA 1
ATOM 713 C C . ALA B 1 28 ? -2.797 5.898 0.144 1 98.31 28 ALA B C 1
ATOM 715 O O . ALA B 1 28 ? -3.764 6.547 0.552 1 98.31 28 ALA B O 1
ATOM 716 N N . LEU B 1 29 ? -1.765 6.453 -0.484 1 98.56 29 LEU B N 1
ATOM 717 C CA . LEU B 1 29 ? -1.682 7.906 -0.611 1 98.56 29 LEU B CA 1
ATOM 718 C C . LEU B 1 29 ? -2.764 8.43 -1.547 1 98.56 29 LEU B C 1
ATOM 720 O O . LEU B 1 29 ? -3.301 9.523 -1.332 1 98.56 29 LEU B O 1
ATOM 724 N N . ASP B 1 30 ? -3.082 7.715 -2.545 1 98.38 30 ASP B N 1
ATOM 725 C CA . ASP B 1 30 ? -4.18 8.102 -3.426 1 98.38 30 ASP B CA 1
ATOM 726 C C . ASP B 1 30 ? -5.504 8.148 -2.664 1 98.38 30 ASP B C 1
ATOM 728 O O . ASP B 1 30 ? -6.297 9.078 -2.848 1 98.38 30 ASP B O 1
ATOM 732 N N . GLN B 1 31 ? -5.707 7.215 -1.824 1 98.25 31 GLN B N 1
ATOM 733 C CA . GLN B 1 31 ? -6.938 7.215 -1.04 1 98.25 31 GLN B CA 1
ATOM 734 C C . GLN B 1 31 ? -6.957 8.375 -0.051 1 98.25 31 GLN B C 1
ATOM 736 O O . GLN B 1 31 ? -8 8.992 0.171 1 98.25 31 GLN B O 1
ATOM 741 N N . VAL B 1 32 ? -5.832 8.734 0.46 1 98.62 32 VAL B N 1
ATOM 742 C CA . VAL B 1 32 ? -5.734 9.875 1.367 1 98.62 32 VAL B CA 1
ATOM 743 C C . VAL B 1 32 ? -6.129 11.156 0.633 1 98.62 32 VAL B C 1
ATOM 745 O O . VAL B 1 32 ? -6.852 11.992 1.177 1 98.62 32 VAL B O 1
ATOM 748 N N . ARG B 1 33 ? -5.719 11.227 -0.555 1 98.25 33 ARG B N 1
ATOM 749 C CA . ARG B 1 33 ? -6.059 12.398 -1.348 1 98.25 33 ARG B CA 1
ATOM 750 C C . ARG B 1 33 ? -7.562 12.477 -1.593 1 98.25 33 ARG B C 1
ATOM 752 O O . ARG B 1 33 ? -8.133 13.57 -1.628 1 98.25 33 ARG B O 1
ATOM 759 N N . VAL B 1 34 ? -8.188 11.367 -1.736 1 98 34 VAL B N 1
ATOM 760 C CA . VAL B 1 34 ? -9.633 11.305 -1.946 1 98 34 VAL B CA 1
ATOM 761 C C . VAL B 1 34 ? -10.359 11.695 -0.661 1 98 34 VAL B C 1
ATOM 763 O O . VAL B 1 34 ? -11.312 12.469 -0.692 1 98 34 VAL B O 1
ATOM 766 N N . LEU B 1 35 ? -9.852 11.242 0.427 1 97.81 35 LEU B N 1
ATOM 767 C CA . LEU B 1 35 ? -10.5 11.438 1.722 1 97.81 35 LEU B CA 1
ATOM 768 C C . LEU B 1 35 ? -10.281 12.859 2.23 1 97.81 35 LEU B C 1
ATOM 770 O O . LEU B 1 35 ? -11.133 13.398 2.939 1 97.81 35 LEU B O 1
ATOM 774 N N . PHE B 1 36 ? -9.18 13.438 1.873 1 98 36 PHE B N 1
ATOM 775 C CA . PHE B 1 36 ? -8.781 14.766 2.336 1 98 36 PHE B CA 1
ATOM 776 C C . PHE B 1 36 ? -8.32 15.625 1.171 1 98 36 PHE B C 1
ATOM 778 O O . PHE B 1 36 ? -7.133 15.953 1.07 1 98 36 PHE B O 1
ATOM 785 N N . PRO B 1 37 ? -9.227 16.062 0.39 1 96.75 37 PRO B N 1
ATOM 786 C CA . PRO B 1 37 ? -8.844 16.781 -0.826 1 96.75 37 PRO B CA 1
ATOM 787 C C . PRO B 1 37 ? -8.164 18.125 -0.53 1 96.75 37 PRO B C 1
ATOM 789 O O . PRO B 1 37 ? -7.441 18.656 -1.379 1 96.75 37 PRO B O 1
ATOM 792 N N . ASP B 1 38 ? -8.328 18.594 0.694 1 96.44 38 ASP B N 1
ATOM 793 C CA . ASP B 1 38 ? -7.754 19.891 1.044 1 96.44 38 ASP B CA 1
ATOM 794 C C . ASP B 1 38 ? -6.453 19.719 1.828 1 96.44 38 ASP B C 1
ATOM 796 O O . ASP B 1 38 ? -5.914 20.688 2.357 1 96.44 38 ASP B O 1
ATOM 800 N N . LEU B 1 39 ? -6.012 18.578 1.893 1 97 39 LEU B N 1
ATOM 801 C CA . LEU B 1 39 ? -4.777 18.312 2.625 1 97 39 LEU B CA 1
ATOM 802 C C . LEU B 1 39 ? -3.59 19 1.964 1 97 39 LEU B C 1
ATOM 804 O O . LEU B 1 39 ? -3.561 19.156 0.741 1 97 39 LEU B O 1
ATOM 808 N N . ASP B 1 40 ? -2.727 19.359 2.787 1 97.75 40 ASP B N 1
ATOM 809 C CA . ASP B 1 40 ? -1.501 19.938 2.254 1 97.75 40 ASP B CA 1
ATOM 810 C C . ASP B 1 40 ? -0.747 18.938 1.382 1 97.75 40 ASP B C 1
ATOM 812 O O . ASP B 1 40 ? -0.034 18.078 1.895 1 97.75 40 ASP B O 1
ATOM 816 N N . GLN B 1 41 ? -0.765 19.109 0.076 1 96.56 41 GLN B N 1
ATOM 817 C CA . GLN B 1 41 ? -0.217 18.141 -0.875 1 96.56 41 GLN B CA 1
ATOM 818 C C . GLN B 1 41 ? 1.309 18.156 -0.854 1 96.56 41 GLN B C 1
ATOM 820 O O . GLN B 1 41 ? 1.948 17.141 -1.121 1 96.56 41 GLN B O 1
ATOM 825 N N . GLN B 1 42 ? 1.815 19.281 -0.641 1 97.62 42 GLN B N 1
ATOM 826 C CA . GLN B 1 42 ? 3.27 19.359 -0.541 1 97.62 42 GLN B CA 1
ATOM 827 C C . GLN B 1 42 ? 3.781 18.547 0.641 1 97.62 42 GLN B C 1
ATOM 829 O O . GLN B 1 42 ? 4.75 17.781 0.509 1 97.62 42 GLN B O 1
ATOM 834 N N . ARG B 1 43 ? 3.148 18.766 1.779 1 97.81 43 ARG B N 1
ATOM 835 C CA . ARG B 1 43 ? 3.525 18.016 2.969 1 97.81 43 ARG B CA 1
ATOM 836 C C . ARG B 1 43 ? 3.256 16.516 2.781 1 97.81 43 ARG B C 1
ATOM 838 O O . ARG B 1 43 ? 4.062 15.68 3.188 1 97.81 43 ARG B O 1
ATOM 845 N N . LEU B 1 44 ? 2.148 16.125 2.145 1 98.19 44 LEU B N 1
ATOM 846 C CA . LEU B 1 44 ? 1.849 14.727 1.85 1 98.19 44 LEU B CA 1
ATOM 847 C C . LEU B 1 44 ? 2.93 14.117 0.967 1 98.19 44 LEU B C 1
ATOM 849 O O . LEU B 1 44 ? 3.248 12.93 1.101 1 98.19 44 LEU B O 1
ATOM 853 N N . GLY B 1 45 ? 3.553 14.836 0.069 1 96.81 45 GLY B N 1
ATOM 854 C CA . GLY B 1 45 ? 4.602 14.391 -0.834 1 96.81 45 GLY B CA 1
ATOM 855 C C . GLY B 1 45 ? 5.887 14.016 -0.118 1 96.81 45 GLY B C 1
ATOM 856 O O . GLY B 1 45 ? 6.805 13.461 -0.726 1 96.81 45 GLY B O 1
ATOM 857 N N . GLU B 1 46 ? 5.918 14.336 1.163 1 96.88 46 GLU B N 1
ATOM 858 C CA . GLU B 1 46 ? 7.074 13.938 1.959 1 96.88 46 GLU B CA 1
ATOM 859 C C . GLU B 1 46 ? 7.02 12.453 2.312 1 96.88 46 GLU B C 1
ATOM 861 O O . GLU B 1 46 ? 8.031 11.867 2.709 1 96.88 46 GLU B O 1
ATOM 866 N N . ALA B 1 47 ? 5.82 11.914 2.33 1 96.94 47 ALA B N 1
ATOM 867 C CA . ALA B 1 47 ? 5.738 10.461 2.48 1 96.94 47 ALA B CA 1
ATOM 868 C C . ALA B 1 4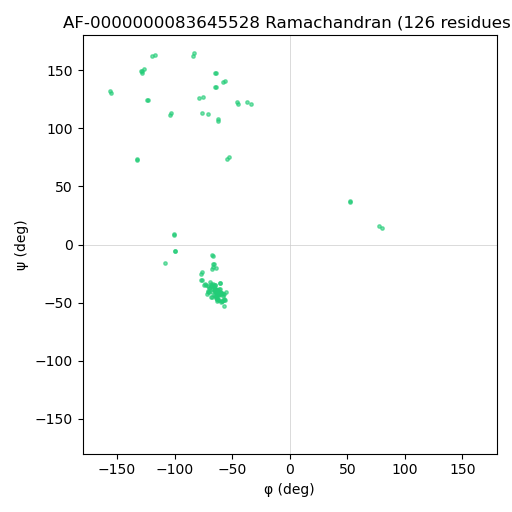7 ? 6.531 9.75 1.39 1 96.94 47 ALA B C 1
ATOM 870 O O . ALA B 1 47 ? 6.516 10.164 0.229 1 96.94 47 ALA B O 1
ATOM 871 N N . ASP B 1 48 ? 7.203 8.633 1.854 1 96.38 48 ASP B N 1
ATOM 872 C CA . ASP B 1 48 ? 8.102 7.906 0.959 1 96.38 48 ASP B CA 1
ATOM 873 C C . ASP B 1 48 ? 8.266 6.457 1.409 1 96.38 48 ASP B C 1
ATOM 875 O O . ASP B 1 48 ? 8.609 6.195 2.564 1 96.38 48 ASP B O 1
ATOM 879 N N . ALA B 1 49 ? 8.117 5.648 0.428 1 94.25 49 ALA B N 1
ATOM 880 C CA . ALA B 1 49 ? 8.133 4.223 0.743 1 94.25 49 ALA B CA 1
ATOM 881 C C . ALA B 1 49 ? 9.508 3.785 1.236 1 94.25 49 ALA B C 1
ATOM 883 O O . ALA B 1 49 ? 9.633 2.75 1.894 1 94.25 49 ALA B O 1
ATOM 884 N N . ILE B 1 50 ? 10.539 4.531 0.978 1 92.5 50 ILE B N 1
ATOM 885 C CA . ILE B 1 50 ? 11.883 4.105 1.337 1 92.5 50 ILE B CA 1
ATOM 886 C C . ILE B 1 50 ? 12.312 4.785 2.635 1 92.5 50 ILE B C 1
ATOM 888 O O . ILE B 1 50 ? 13.398 4.52 3.154 1 92.5 50 ILE B O 1
ATOM 892 N N . LYS B 1 51 ? 11.531 5.676 3.146 1 94.19 51 LYS B N 1
ATOM 893 C CA . LYS B 1 51 ? 11.828 6.309 4.426 1 94.19 51 LYS B CA 1
ATOM 894 C C . LYS B 1 51 ? 11.359 5.445 5.594 1 94.19 51 LYS B C 1
ATOM 896 O O . LYS B 1 51 ? 10.602 4.496 5.398 1 94.19 51 LYS B O 1
ATOM 901 N N . ASN B 1 52 ? 11.883 5.793 6.812 1 94.5 52 ASN B N 1
ATOM 902 C CA . ASN B 1 52 ? 11.484 5.125 8.047 1 94.5 52 ASN B CA 1
ATOM 903 C C . ASN B 1 52 ? 10.867 6.105 9.039 1 94.5 52 ASN B C 1
ATOM 905 O O . ASN B 1 52 ? 10.953 7.32 8.852 1 94.5 52 ASN B O 1
ATOM 909 N N . ILE B 1 53 ? 10.164 5.598 10.008 1 94.88 53 ILE 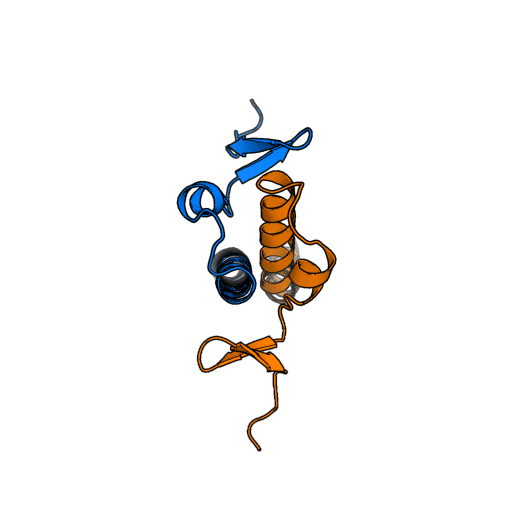B N 1
ATOM 910 C CA . ILE B 1 53 ? 9.68 6.383 11.141 1 94.88 53 ILE B CA 1
ATOM 911 C C . ILE B 1 53 ? 10.539 6.102 12.367 1 94.88 53 ILE B C 1
ATOM 913 O O . ILE B 1 53 ? 10.609 4.965 12.836 1 94.88 53 ILE B O 1
ATOM 917 N N . GLU B 1 54 ? 11.203 7.133 12.695 1 93.44 54 GLU B N 1
ATOM 918 C CA . GLU B 1 54 ? 12 7.07 13.914 1 93.44 54 GLU B CA 1
ATOM 919 C C . GLU B 1 54 ? 11.617 8.188 14.883 1 93.44 54 GLU B C 1
ATOM 921 O O . GLU B 1 54 ? 11.625 9.359 14.516 1 93.44 54 GLU B O 1
ATOM 926 N N . ASP B 1 55 ? 11.266 7.809 16.078 1 93.75 55 ASP B N 1
ATOM 927 C CA . ASP B 1 55 ? 10.898 8.758 17.125 1 93.75 55 ASP B CA 1
ATOM 928 C C . ASP B 1 55 ? 9.82 9.727 16.625 1 93.75 55 ASP B C 1
ATOM 930 O O . ASP B 1 55 ? 9.914 10.938 16.844 1 93.75 55 ASP B O 1
ATOM 934 N N . GLY B 1 56 ? 8.93 9.18 15.812 1 92.88 56 GLY B N 1
ATOM 935 C CA . GLY B 1 56 ? 7.773 9.945 15.367 1 92.88 56 GLY B CA 1
ATOM 936 C C . GLY B 1 56 ? 8.086 10.898 14.234 1 92.88 56 GLY B C 1
ATOM 937 O O . GLY B 1 56 ? 7.34 11.852 13.992 1 92.88 56 GLY B O 1
ATOM 938 N N . LYS B 1 57 ? 9.258 10.648 13.656 1 95.38 57 LYS B N 1
ATOM 939 C CA . LYS B 1 57 ? 9.641 11.492 12.523 1 95.38 57 LYS B CA 1
ATOM 940 C C . LYS B 1 57 ? 10.008 10.641 11.305 1 95.38 57 LYS B C 1
ATOM 942 O O . LYS B 1 57 ? 10.438 9.492 11.453 1 95.38 57 LYS B O 1
ATOM 947 N N . LEU B 1 58 ? 9.781 11.227 10.141 1 95.12 58 LEU B N 1
ATOM 948 C CA . LEU B 1 58 ? 10.242 10.57 8.922 1 95.12 58 LEU B CA 1
ATOM 949 C C . LEU B 1 58 ? 11.734 10.797 8.711 1 95.12 58 LEU B C 1
ATOM 951 O O . LEU B 1 58 ? 12.211 11.93 8.773 1 95.12 58 LEU B O 1
ATOM 955 N N . VAL B 1 59 ? 12.336 9.719 8.562 1 94.19 59 VAL B N 1
ATOM 956 C CA . VAL B 1 59 ? 13.781 9.812 8.359 1 94.19 59 VAL B CA 1
ATOM 957 C C . VAL B 1 59 ?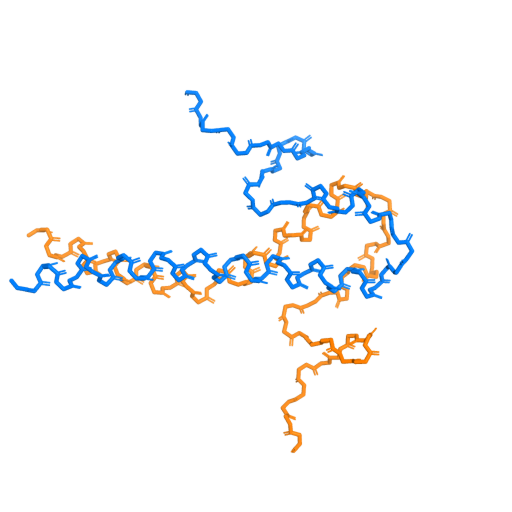 14.188 9.016 7.125 1 94.19 59 VAL B C 1
ATOM 959 O O . VAL B 1 59 ? 13.516 8.055 6.75 1 94.19 59 VAL B O 1
ATOM 962 N N . ASP B 1 60 ? 15.289 9.5 6.434 1 89.69 60 ASP B N 1
ATOM 963 C CA . ASP B 1 60 ? 15.805 8.781 5.273 1 89.69 60 ASP B CA 1
ATOM 964 C C . ASP B 1 60 ? 16.344 7.406 5.672 1 89.69 60 ASP B C 1
ATOM 966 O O . ASP B 1 60 ? 16.859 7.234 6.777 1 89.69 60 ASP B O 1
ATOM 970 N N . ASP B 1 61 ? 15.977 6.496 4.891 1 77.06 61 ASP B N 1
ATOM 971 C CA . ASP B 1 61 ? 16.547 5.168 5.113 1 77.06 61 ASP B CA 1
ATOM 972 C C . ASP B 1 61 ? 18.062 5.223 5.16 1 77.06 61 ASP B C 1
ATOM 974 O O . ASP B 1 61 ? 18.719 5.496 4.145 1 77.06 61 ASP B O 1
ATOM 978 N N . THR B 1 62 ? 18.609 5.695 6.242 1 66.25 62 THR B N 1
ATOM 979 C CA . THR B 1 62 ? 20.078 5.703 6.328 1 66.25 62 THR B CA 1
ATOM 980 C C . THR B 1 62 ? 20.609 4.305 6.617 1 66.25 62 THR B C 1
ATOM 982 O O . THR B 1 62 ? 20.156 3.643 7.555 1 66.25 62 THR B O 1
ATOM 985 N N . PRO B 1 63 ? 21.297 3.729 5.703 1 55.41 63 PRO B N 1
ATOM 986 C CA . PRO B 1 63 ? 21.969 2.52 6.188 1 55.41 63 PRO B CA 1
ATOM 987 C C . PRO B 1 63 ? 22.656 2.729 7.531 1 55.41 63 PRO B C 1
ATOM 989 O O . PRO B 1 63 ? 23.094 3.842 7.844 1 55.41 63 PRO B O 1
ATOM 992 N N . PRO B 1 64 ? 22.188 1.775 8.617 1 47.34 64 PRO B N 1
ATOM 993 C CA . PRO B 1 64 ? 22.938 1.962 9.852 1 47.34 64 PRO B CA 1
ATOM 994 C C . PRO B 1 64 ? 24.391 2.369 9.602 1 47.34 64 PRO B C 1
ATOM 996 O O . PRO B 1 64 ? 25 1.928 8.625 1 47.34 64 PRO B O 1
ATOM 999 N N . CYS B 1 65 ? 24.656 3.539 10.18 1 35.72 65 CYS B N 1
ATOM 1000 C CA . CYS B 1 65 ? 26.094 3.783 10.172 1 35.72 65 CYS B CA 1
ATOM 1001 C C . CYS B 1 65 ? 26.859 2.566 10.68 1 35.72 65 CYS B C 1
ATOM 1003 O O . CYS B 1 65 ? 26.359 1.829 11.531 1 35.72 65 CYS B O 1
#

Radius of gyration: 18.01 Å; Cα contacts (8 Å, |Δi|>4): 135; chains: 2; bounding box: 48×54×39 Å

Foldseek 3Di:
DVVVVVVVVVVVVVVVVVVVLVVVQVVVLVVVCVVCVPDDVVVSVVDDSQWDQDPNDTDHNDDDD/DVVVVVVVVVVVVVVCVVCVLVVVQVVVLVVVCVVCVPDDVVVSVVDDSQWDADPNDTDHNDDDD

Organism: NCBI:txid97028

Secondary structure (DSSP, 8-state):
-HHHHHHHHHHHHHHHHHHHHHHHHHHHHHHHHHH-TTS-HHHHTT--TT-EEETTEEE------/-HHHHHHHHHHHHHHHHHHHHHHHHHHHHHHHHHH-TTS-HHHHTT--TT-EEETTEEE------

Nearest PDB structures (foldseek):
  6ppd-assembly1_7  TM=3.466E-01  e=8.865E+00  Human herpesvirus 8 strain GK18

Sequence (130 aa):
EEKAALEKEVGELQVSVGAQYDEGFSFALDQVRVLFPDLDQQRLGEADAIKNIEDGKLVDDTPPCEEKAALEKEVGELQVSVGAQYDEGFSFALDQVRVLFPDLDQQRLGEADAIKNIEDGKLVDDTPPC

pLDDT: mean 91.99, std 11.44, range [35.72, 98.62]